Protein AF-A0A7S3EB48-F1 (afdb_monomer_lite)

Sequence (105 aa):
MMDDAVEDMTDGTETILGVVDMRGFAMKNSDVKLAQLLVDVFFTYYPRRLSELLVVDAPLVFQPMWQVIKPLLKKYSALVRFVRKDQLTEHFDGASAKRFMADFD

Radius of gyration: 14.23 Å; chains: 1; bounding box: 35×29×32 Å

Secondary structure (DSSP, 8-state):
-HHHHHHTPPTT---EEEEEE-TT--GGG--HHHHHHHHHIIIIISTT-EEEEEEET--GGGHHHHHHHHHHTGGGGGGEEEE-GGGGGGGS-HHHHHHHHHH--

Foldseek 3Di:
DVVVVVVPDDPPQQADEAEAECVVPDPVPDDLVVLLVVLCVDPPVPNPRHQAHEYEPHDPNCVVVCVVSCVSNPPVNVRYDYYYPVCPLVPDDPVVSVVVVVVVD

InterPro domains:
  IPR001251 CRAL-TRIO lipid binding domain [PF00650] (1-94)
  IPR001251 CRAL-TRIO lipid binding domain [PS50191] (1-105)
  IPR001251 CRAL-TRIO lipid binding domain [cd00170] (1-94)
  IPR036865 CRAL-TRIO lipid binding domain superfamily [G3DSA:3.40.525.10] (1-101)
  IPR036865 CRAL-TRIO lipid binding domain superfamily [SSF52087] (2-95)

Structure (mmCIF, N/CA/C/O backbone):
data_AF-A0A7S3EB48-F1
#
_entry.id   AF-A0A7S3EB48-F1
#
loop_
_atom_site.group_PDB
_atom_site.id
_atom_site.type_symbol
_atom_site.label_atom_id
_atom_site.label_alt_id
_atom_site.label_comp_id
_atom_site.label_asym_id
_atom_site.label_entity_id
_atom_site.label_seq_id
_atom_site.pdbx_PDB_ins_code
_atom_site.Cartn_x
_atom_site.Cartn_y
_atom_site.Cartn_z
_atom_site.occupancy
_atom_site.B_iso_or_equiv
_atom_site.auth_seq_id
_atom_site.auth_comp_id
_atom_site.auth_asym_id
_atom_site.auth_atom_id
_atom_site.pdbx_PDB_model_num
ATOM 1 N N . MET A 1 1 ? -15.679 9.131 -2.919 1.00 65.94 1 MET A N 1
ATOM 2 C CA . MET A 1 1 ? -14.852 7.901 -2.979 1.00 65.94 1 MET A CA 1
ATOM 3 C C . MET A 1 1 ? -14.407 7.455 -1.592 1.00 65.94 1 MET A C 1
ATOM 5 O O . MET A 1 1 ? -14.841 6.393 -1.191 1.00 65.94 1 MET A O 1
ATOM 9 N N . MET A 1 2 ? -13.564 8.203 -0.859 1.00 70.06 2 MET A N 1
ATOM 10 C CA . MET A 1 2 ? -13.181 7.808 0.514 1.00 70.06 2 MET A CA 1
ATOM 11 C C . MET A 1 2 ? -14.311 8.020 1.526 1.00 70.06 2 MET A C 1
ATOM 13 O O . MET A 1 2 ? -14.508 7.162 2.373 1.00 70.06 2 MET A O 1
ATOM 17 N N . ASP A 1 3 ? -15.061 9.120 1.416 1.00 72.44 3 ASP A N 1
ATOM 18 C CA . ASP A 1 3 ? -16.210 9.379 2.295 1.00 72.44 3 ASP A CA 1
ATOM 19 C C . ASP A 1 3 ? -17.307 8.324 2.105 1.00 72.44 3 ASP A C 1
ATOM 21 O O . ASP A 1 3 ? -17.697 7.685 3.073 1.00 72.44 3 ASP A O 1
ATOM 25 N N . ASP A 1 4 ? -17.681 8.025 0.858 1.00 76.75 4 ASP A N 1
ATOM 26 C CA . ASP A 1 4 ? -18.627 6.938 0.553 1.00 76.75 4 ASP A CA 1
ATOM 27 C C . ASP A 1 4 ? -18.125 5.575 1.070 1.00 76.75 4 ASP A C 1
ATOM 29 O O . ASP A 1 4 ? -18.871 4.821 1.680 1.00 76.75 4 ASP A O 1
ATOM 33 N N . ALA A 1 5 ? -16.830 5.270 0.898 1.00 71.88 5 ALA A N 1
ATOM 34 C CA . ALA A 1 5 ? -16.245 4.021 1.395 1.00 71.88 5 ALA A CA 1
ATOM 35 C C . ALA A 1 5 ? -16.245 3.928 2.927 1.00 71.88 5 ALA A C 1
ATOM 37 O O . ALA A 1 5 ? -16.247 2.826 3.468 1.00 71.88 5 ALA A O 1
ATOM 38 N N . VAL A 1 6 ? -16.207 5.071 3.615 1.00 69.38 6 VAL A N 1
ATOM 39 C CA . VAL A 1 6 ? -16.336 5.165 5.070 1.00 69.38 6 VAL A CA 1
ATOM 40 C C . VAL A 1 6 ? -17.790 4.995 5.511 1.00 69.38 6 VAL A C 1
ATOM 42 O O . VAL A 1 6 ? -18.030 4.374 6.545 1.00 69.38 6 VAL A O 1
ATOM 45 N N . GLU A 1 7 ? -18.743 5.529 4.753 1.00 73.56 7 GLU A N 1
ATOM 46 C CA . GLU A 1 7 ? -20.180 5.384 5.020 1.00 73.56 7 GLU A CA 1
ATOM 47 C C . GLU A 1 7 ? -20.677 3.952 4.779 1.00 73.56 7 GLU A C 1
ATOM 49 O O . GLU A 1 7 ? -21.5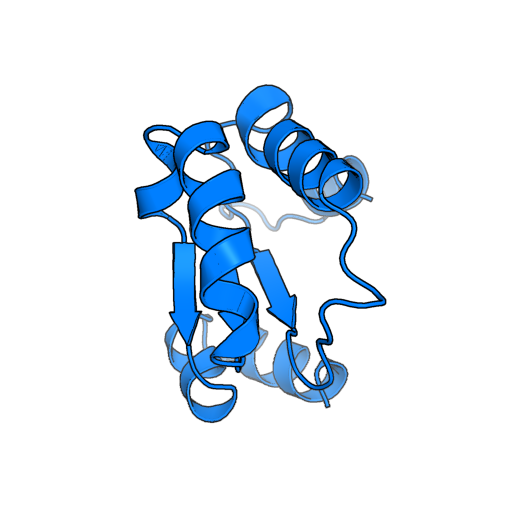22 3.466 5.527 1.00 73.56 7 GLU A O 1
ATOM 54 N N . ASP A 1 8 ? -20.095 3.250 3.806 1.00 75.62 8 ASP A N 1
ATOM 55 C CA . ASP A 1 8 ? -20.418 1.855 3.482 1.00 75.62 8 ASP A CA 1
ATOM 56 C C . ASP A 1 8 ? -19.773 0.829 4.441 1.00 75.62 8 ASP A C 1
ATOM 58 O O . ASP A 1 8 ? -19.956 -0.384 4.276 1.00 75.62 8 ASP A O 1
ATOM 62 N N . MET A 1 9 ? -19.004 1.271 5.444 1.00 71.44 9 MET A N 1
ATOM 63 C CA . MET A 1 9 ? -18.389 0.365 6.420 1.00 71.44 9 MET A CA 1
ATOM 64 C C . MET A 1 9 ? -19.470 -0.268 7.303 1.00 71.44 9 MET A C 1
ATOM 66 O O . MET A 1 9 ? -20.228 0.420 7.983 1.00 71.44 9 MET A O 1
ATOM 70 N N . THR A 1 10 ? -19.524 -1.600 7.331 1.00 71.19 10 THR A N 1
ATOM 71 C CA . THR A 1 10 ? -20.407 -2.340 8.240 1.00 71.19 10 THR A CA 1
ATOM 72 C C . THR A 1 10 ? -20.065 -2.057 9.702 1.00 71.19 10 THR A C 1
ATOM 74 O O . THR A 1 10 ? -18.891 -1.895 10.042 1.00 71.19 10 THR A O 1
ATOM 77 N N . ASP A 1 11 ? -21.076 -2.062 10.578 1.00 63.38 11 ASP A N 1
ATOM 78 C CA . ASP A 1 11 ? -20.892 -1.874 12.021 1.00 63.38 11 ASP A CA 1
ATOM 79 C C . ASP A 1 11 ? -19.790 -2.802 12.566 1.00 63.38 11 ASP A C 1
ATOM 81 O O . ASP A 1 11 ? -19.874 -4.029 12.475 1.00 63.38 11 ASP A O 1
ATOM 85 N N . GLY A 1 12 ? -18.737 -2.197 13.127 1.00 65.81 12 GLY A N 1
ATOM 86 C CA . GLY A 1 12 ? -17.573 -2.893 13.687 1.00 65.81 12 GLY A CA 1
ATOM 87 C C . GLY A 1 12 ? -16.340 -2.976 12.779 1.00 65.81 12 GLY A C 1
ATOM 88 O O . GLY A 1 12 ? -15.287 -3.414 13.243 1.00 65.81 12 GLY A O 1
ATOM 89 N N . THR A 1 13 ? -16.410 -2.534 11.519 1.00 68.81 13 THR A N 1
ATOM 90 C CA . THR A 1 13 ? -15.221 -2.386 10.664 1.00 68.81 13 THR A CA 1
ATOM 91 C C . THR A 1 13 ? -14.629 -0.990 10.842 1.00 68.81 13 THR A C 1
ATOM 93 O O . THR A 1 13 ? -15.226 0.004 10.451 1.00 68.81 13 THR A O 1
ATOM 96 N N . GLU A 1 14 ? -13.435 -0.901 11.430 1.00 76.44 14 GLU A N 1
ATOM 97 C CA . GLU A 1 14 ? -12.785 0.391 11.719 1.00 76.44 14 GLU A CA 1
ATOM 98 C C . GLU A 1 14 ? -11.643 0.731 10.750 1.00 76.44 14 GLU A C 1
ATOM 100 O O . GLU A 1 14 ? -11.133 1.855 10.747 1.00 76.44 14 GLU A O 1
ATOM 105 N N . THR A 1 15 ? -11.230 -0.233 9.919 1.00 83.00 15 THR A N 1
ATOM 106 C CA . THR A 1 15 ? -10.074 -0.087 9.028 1.00 83.00 15 THR A CA 1
ATOM 107 C C . THR A 1 15 ? -10.328 -0.622 7.620 1.00 83.00 15 THR A C 1
ATOM 109 O O . THR A 1 15 ? -11.186 -1.469 7.397 1.00 83.00 15 THR A O 1
ATOM 112 N N . ILE A 1 16 ? -9.561 -0.097 6.671 1.00 83.31 16 ILE A N 1
ATOM 113 C CA . ILE A 1 16 ? -9.597 -0.335 5.235 1.00 83.31 16 ILE A CA 1
ATOM 114 C C . ILE A 1 16 ? -8.260 -0.964 4.843 1.00 83.31 16 ILE A C 1
ATOM 116 O O . ILE A 1 16 ? -7.198 -0.517 5.285 1.00 83.31 16 ILE A O 1
ATOM 120 N N . LEU A 1 17 ? -8.322 -1.973 3.980 1.00 86.75 17 LEU A N 1
ATOM 121 C CA . LEU A 1 17 ? -7.169 -2.576 3.323 1.00 86.75 17 LEU A CA 1
ATOM 122 C C . LEU A 1 17 ? -6.985 -1.931 1.945 1.00 86.75 17 LEU A C 1
ATOM 124 O O . LEU A 1 17 ? -7.882 -1.993 1.105 1.00 86.75 17 LEU A O 1
ATOM 128 N N . GLY A 1 18 ? -5.837 -1.301 1.704 1.00 87.38 18 GLY A N 1
ATOM 129 C CA . GLY A 1 18 ? -5.513 -0.732 0.396 1.00 87.38 18 GLY A CA 1
ATOM 130 C C . GLY A 1 18 ? -4.831 -1.760 -0.503 1.00 87.38 18 GLY A C 1
ATOM 131 O O . GLY A 1 18 ? -3.933 -2.462 -0.047 1.00 87.38 18 GLY A O 1
ATOM 132 N N . VAL A 1 19 ? -5.195 -1.812 -1.786 1.00 89.25 19 VAL A N 1
ATOM 133 C CA . VAL A 1 19 ? -4.537 -2.668 -2.786 1.00 89.25 19 VAL A CA 1
ATOM 134 C C . VAL A 1 19 ? -4.080 -1.818 -3.968 1.00 89.25 19 VAL A C 1
ATOM 136 O O . VAL A 1 19 ? -4.860 -1.056 -4.533 1.00 89.25 19 VAL A O 1
ATOM 139 N N . VAL A 1 20 ? -2.806 -1.949 -4.335 1.00 88.88 20 VAL A N 1
ATOM 140 C CA . VAL A 1 20 ? -2.182 -1.286 -5.484 1.00 88.88 20 VAL A CA 1
ATOM 141 C C . VAL A 1 20 ? -1.628 -2.359 -6.409 1.00 88.88 20 VAL A C 1
ATOM 143 O O . VAL A 1 20 ? -0.642 -3.020 -6.082 1.00 88.88 20 VAL A O 1
ATOM 146 N N . ASP A 1 21 ? -2.268 -2.530 -7.561 1.00 89.50 21 ASP A N 1
ATOM 147 C CA . ASP A 1 21 ? -1.805 -3.443 -8.601 1.00 89.50 21 ASP A CA 1
ATOM 148 C C . ASP A 1 21 ? -0.654 -2.822 -9.401 1.00 89.50 21 ASP A C 1
ATOM 150 O O . ASP A 1 21 ? -0.793 -1.739 -9.972 1.00 89.50 21 ASP A O 1
ATOM 154 N N . MET A 1 22 ? 0.489 -3.507 -9.438 1.00 89.81 22 MET A N 1
ATOM 155 C CA . MET A 1 22 ? 1.681 -3.066 -10.164 1.00 89.81 22 MET A CA 1
ATOM 156 C C . MET A 1 22 ? 1.953 -3.893 -11.425 1.00 89.81 22 MET A C 1
ATOM 158 O O . MET A 1 22 ? 2.980 -3.682 -12.086 1.00 89.81 22 MET A O 1
ATOM 162 N N . ARG A 1 23 ? 1.058 -4.818 -11.801 1.00 87.31 23 ARG A N 1
ATOM 163 C CA . ARG A 1 23 ? 1.170 -5.557 -13.065 1.00 87.31 23 ARG A CA 1
ATOM 164 C C . ARG A 1 23 ? 1.187 -4.564 -14.233 1.00 87.31 23 ARG A C 1
ATOM 166 O O . ARG A 1 23 ? 0.342 -3.685 -14.352 1.00 87.31 23 ARG A O 1
ATOM 173 N N . GLY A 1 24 ? 2.198 -4.671 -15.098 1.00 84.38 24 GLY A N 1
ATOM 174 C CA . GLY A 1 24 ? 2.384 -3.748 -16.227 1.00 84.38 24 GLY A CA 1
ATOM 175 C C . GLY A 1 24 ? 2.990 -2.384 -15.869 1.00 84.38 24 GLY A C 1
ATOM 176 O O . GLY A 1 24 ? 3.122 -1.531 -16.752 1.00 84.38 24 GLY A O 1
ATOM 177 N N . PHE A 1 25 ? 3.405 -2.166 -14.616 1.00 84.50 25 PHE A N 1
ATOM 178 C CA . PHE A 1 25 ? 4.103 -0.944 -14.225 1.00 84.50 25 PHE A CA 1
ATOM 179 C C . PHE A 1 25 ? 5.393 -0.743 -15.036 1.00 84.50 25 PHE A C 1
ATOM 181 O O . PHE A 1 25 ? 6.216 -1.647 -15.196 1.00 84.50 25 PHE A O 1
ATOM 188 N N . ALA A 1 26 ? 5.601 0.490 -15.497 1.00 80.19 26 ALA A N 1
ATOM 189 C CA . ALA A 1 26 ? 6.814 0.922 -16.177 1.00 80.19 26 ALA A CA 1
ATOM 190 C C . ALA A 1 26 ? 7.189 2.342 -15.741 1.00 80.19 26 ALA A C 1
ATOM 192 O O . ALA A 1 26 ? 6.311 3.188 -15.570 1.00 80.19 26 ALA A O 1
ATOM 193 N N . MET A 1 27 ? 8.495 2.628 -15.665 1.00 71.75 27 MET A N 1
ATOM 194 C CA . MET A 1 27 ? 9.024 3.932 -15.224 1.00 71.75 27 MET A CA 1
ATOM 195 C C . MET A 1 27 ? 8.500 5.125 -16.034 1.00 71.75 27 MET A C 1
ATOM 197 O O . MET A 1 27 ? 8.350 6.224 -15.512 1.00 71.75 27 MET A O 1
ATOM 201 N N . LYS A 1 28 ? 8.184 4.907 -17.316 1.00 75.69 28 LYS A N 1
ATOM 202 C CA . LYS A 1 28 ? 7.620 5.938 -18.200 1.00 75.69 28 LYS A CA 1
ATOM 203 C C . LYS A 1 28 ? 6.229 6.432 -17.772 1.00 75.69 28 LYS A C 1
ATOM 205 O O . LYS A 1 28 ? 5.839 7.520 -18.169 1.00 75.69 28 LYS A O 1
ATOM 210 N N . ASN A 1 29 ? 5.499 5.634 -16.991 1.00 67.94 29 ASN A N 1
ATOM 211 C CA . ASN A 1 29 ? 4.132 5.917 -16.547 1.00 67.94 29 ASN A CA 1
ATOM 212 C C . ASN A 1 29 ? 4.075 6.224 -15.044 1.00 67.94 29 ASN A C 1
ATOM 214 O O . ASN A 1 29 ? 3.015 6.132 -14.430 1.00 67.94 29 ASN A O 1
ATOM 218 N N . SER A 1 30 ? 5.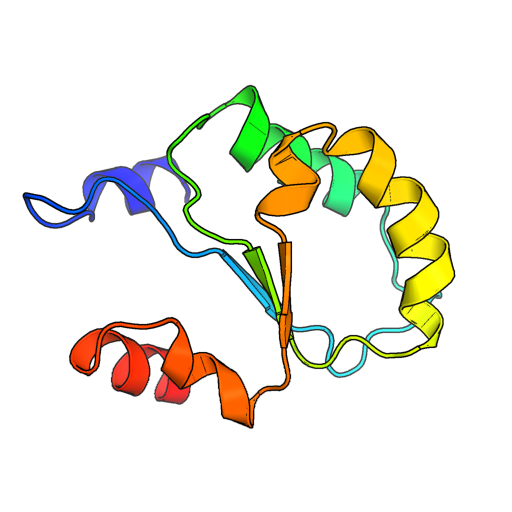215 6.509 -14.417 1.00 70.19 30 SER A N 1
ATOM 219 C CA . SER A 1 30 ? 5.276 6.628 -12.969 1.00 70.19 30 SER A CA 1
ATOM 220 C C . SER A 1 30 ? 5.092 8.070 -12.515 1.00 70.19 30 SER A C 1
ATOM 222 O O . SER A 1 30 ? 5.931 8.928 -12.782 1.00 70.19 30 SER A O 1
ATOM 224 N N . ASP A 1 31 ? 3.999 8.323 -11.798 1.00 77.38 31 ASP A N 1
ATOM 225 C CA . ASP A 1 31 ? 3.662 9.642 -11.271 1.00 77.38 31 ASP A CA 1
ATOM 226 C C . ASP A 1 31 ? 3.904 9.704 -9.755 1.00 77.38 31 ASP A C 1
ATOM 228 O O . ASP A 1 31 ? 3.122 9.220 -8.934 1.00 77.38 31 ASP A O 1
ATOM 232 N N . VAL A 1 32 ? 5.018 10.330 -9.378 1.00 70.88 32 VAL A N 1
ATOM 233 C CA . VAL A 1 32 ? 5.390 10.545 -7.973 1.00 70.88 32 VAL A CA 1
ATOM 234 C C . VAL A 1 32 ? 4.398 11.475 -7.263 1.00 70.88 32 VAL A C 1
ATOM 236 O O . VAL A 1 32 ? 4.207 11.335 -6.055 1.00 70.88 32 VAL A O 1
ATOM 239 N N . LYS A 1 33 ? 3.731 12.390 -7.981 1.00 76.69 33 LYS A N 1
ATOM 240 C CA . LYS A 1 33 ? 2.711 13.270 -7.391 1.00 76.69 33 LYS A CA 1
ATOM 241 C C . LYS A 1 33 ? 1.440 12.498 -7.075 1.00 76.69 33 LYS A C 1
ATOM 243 O O . LYS A 1 33 ? 0.849 12.731 -6.027 1.00 76.69 33 LYS A O 1
ATOM 248 N N . LEU A 1 34 ? 1.052 11.552 -7.930 1.00 77.50 34 LEU A N 1
ATOM 249 C CA . LEU A 1 34 ? -0.061 10.651 -7.628 1.00 77.50 34 LEU A CA 1
ATOM 250 C C . LEU A 1 34 ? 0.249 9.798 -6.391 1.00 77.50 34 LEU A C 1
ATOM 252 O O . LEU A 1 34 ? -0.589 9.683 -5.500 1.00 77.50 34 LEU A O 1
ATOM 256 N N . ALA A 1 35 ? 1.470 9.263 -6.290 1.00 77.25 35 ALA A N 1
ATOM 257 C CA . ALA A 1 35 ? 1.897 8.542 -5.094 1.00 77.25 35 ALA A CA 1
ATOM 258 C C . ALA A 1 35 ? 1.844 9.433 -3.841 1.00 77.25 35 ALA A C 1
ATOM 260 O O . ALA A 1 35 ? 1.330 9.003 -2.814 1.00 77.25 35 ALA A O 1
ATOM 261 N N . GLN A 1 36 ? 2.315 10.682 -3.926 1.00 77.88 36 GLN A N 1
ATOM 262 C CA . GLN A 1 36 ? 2.219 11.659 -2.834 1.00 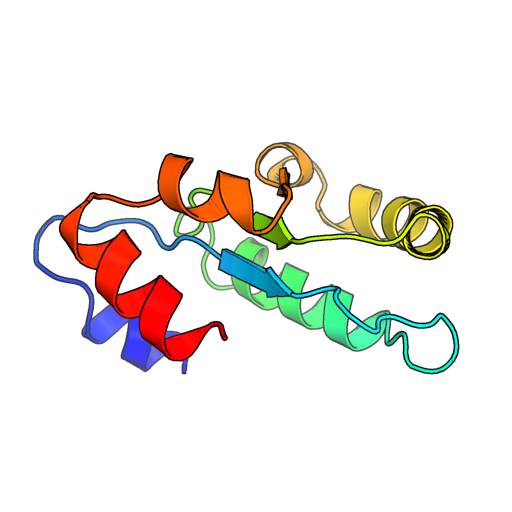77.88 36 GLN A CA 1
ATOM 263 C C . GLN A 1 36 ? 0.772 11.957 -2.435 1.00 77.88 36 GLN A C 1
ATOM 265 O O . GLN A 1 36 ? 0.463 11.934 -1.249 1.00 77.88 36 GLN A O 1
ATOM 270 N N . LEU A 1 37 ? -0.122 12.154 -3.405 1.00 82.19 37 LEU A N 1
ATOM 271 C CA . LEU A 1 37 ? -1.542 12.369 -3.138 1.00 82.19 37 LEU A CA 1
ATOM 272 C C . LEU A 1 37 ? -2.153 11.182 -2.385 1.00 82.19 37 LEU A C 1
ATOM 274 O O . LEU A 1 37 ? -2.875 11.379 -1.414 1.00 82.19 37 LEU A O 1
ATOM 278 N N . LEU A 1 38 ? -1.838 9.950 -2.797 1.00 78.62 38 LEU A N 1
ATOM 279 C CA . LEU A 1 38 ? -2.303 8.747 -2.101 1.00 78.62 38 LEU A CA 1
ATOM 280 C C . LEU A 1 38 ? -1.758 8.679 -0.670 1.00 78.62 38 LEU A C 1
ATOM 282 O O . LEU A 1 38 ? -2.504 8.347 0.252 1.00 78.62 38 LEU A O 1
ATOM 286 N N . VAL A 1 39 ? -0.486 9.039 -0.469 1.00 79.12 39 VAL A N 1
ATOM 287 C CA . VAL A 1 39 ? 0.093 9.163 0.876 1.00 79.12 39 VAL A CA 1
ATOM 288 C C . VAL A 1 39 ? -0.692 10.175 1.710 1.00 79.12 39 VAL A C 1
ATOM 290 O O . VAL A 1 39 ? -1.069 9.864 2.839 1.00 79.12 39 VAL A O 1
ATOM 293 N N . ASP A 1 40 ? -0.994 11.349 1.165 1.00 81.06 40 ASP A N 1
ATOM 294 C CA . ASP A 1 40 ? -1.721 12.385 1.895 1.00 81.06 40 ASP A CA 1
ATOM 295 C C . ASP A 1 40 ? -3.151 11.953 2.237 1.00 81.06 40 ASP A C 1
ATOM 297 O O . ASP A 1 40 ? -3.583 12.110 3.381 1.00 81.06 40 ASP A O 1
ATOM 301 N N . VAL A 1 41 ? -3.877 11.336 1.303 1.00 80.56 41 VAL A N 1
ATOM 302 C CA . VAL A 1 41 ? -5.239 10.833 1.548 1.00 80.56 41 VAL A CA 1
ATOM 303 C C . VAL A 1 41 ? -5.261 9.870 2.738 1.00 80.56 41 VAL A C 1
ATOM 305 O O . VAL A 1 41 ? -5.975 10.110 3.713 1.00 80.56 41 VAL A O 1
ATOM 308 N N . PHE A 1 42 ? -4.447 8.816 2.714 1.00 74.88 42 PHE A N 1
ATOM 309 C CA . PHE A 1 42 ? 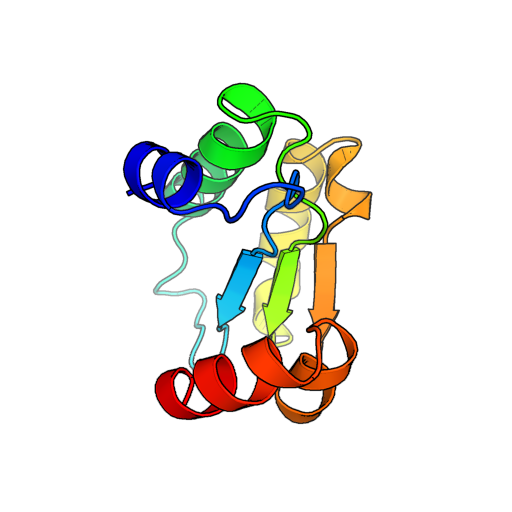-4.514 7.790 3.757 1.00 74.88 42 PHE A CA 1
ATOM 310 C C . PHE A 1 42 ? -3.870 8.212 5.078 1.00 74.88 42 PHE A C 1
ATOM 312 O O . PHE A 1 42 ? -4.330 7.808 6.147 1.00 74.88 42 PHE A O 1
ATOM 319 N N . PHE A 1 43 ? -2.801 9.007 5.033 1.00 74.69 43 PHE A N 1
ATOM 320 C CA . PHE A 1 43 ? -1.979 9.257 6.219 1.00 74.69 43 PHE A CA 1
ATOM 321 C C . PHE A 1 43 ? -2.137 10.653 6.814 1.00 74.69 43 PHE A C 1
ATOM 323 O O . PHE A 1 43 ? -1.779 10.840 7.983 1.00 74.69 43 PHE A O 1
ATOM 330 N N . THR A 1 44 ? -2.711 11.591 6.059 1.00 74.38 44 THR A N 1
ATOM 331 C CA . THR A 1 44 ? -3.012 12.952 6.519 1.00 74.38 44 THR A CA 1
ATOM 332 C C . THR A 1 44 ? -4.512 13.142 6.747 1.00 74.38 44 THR A C 1
ATOM 334 O O . THR A 1 44 ? -4.885 13.615 7.820 1.00 74.38 44 THR A O 1
ATOM 337 N N . TYR A 1 45 ? -5.374 12.739 5.805 1.00 76.31 45 TYR A N 1
ATOM 338 C CA . TYR A 1 45 ? -6.824 12.984 5.904 1.00 76.31 45 TYR A CA 1
ATOM 339 C C . TYR A 1 45 ? -7.591 11.897 6.669 1.00 76.31 45 TYR A C 1
ATOM 341 O O . TYR A 1 45 ? -8.446 12.229 7.489 1.00 76.31 45 TYR A O 1
ATOM 349 N N . TYR A 1 46 ? -7.243 10.618 6.487 1.00 75.25 46 TYR A N 1
ATOM 350 C CA . TYR A 1 46 ? -7.902 9.495 7.177 1.00 75.25 46 TYR A CA 1
ATOM 351 C C . TYR A 1 46 ? -6.937 8.672 8.049 1.00 75.25 46 TYR A C 1
ATOM 353 O O . TYR A 1 46 ? -6.861 7.443 7.929 1.00 75.25 46 TYR A O 1
ATOM 361 N N . PRO A 1 47 ? -6.185 9.319 8.961 1.00 69.56 47 PRO A N 1
ATOM 362 C CA . PRO A 1 47 ? -5.189 8.627 9.761 1.00 69.56 47 PRO A CA 1
ATOM 363 C C . PRO A 1 47 ? -5.843 7.533 10.617 1.00 69.56 47 PRO A C 1
ATOM 365 O O . PRO A 1 47 ? -6.900 7.739 11.207 1.00 69.56 47 PRO A O 1
ATOM 368 N N . ARG A 1 48 ? -5.156 6.390 10.745 1.00 77.25 48 ARG A N 1
ATOM 369 C CA . ARG A 1 48 ? -5.583 5.181 11.492 1.00 77.25 48 ARG A CA 1
ATOM 370 C C . ARG A 1 48 ? -6.716 4.368 10.864 1.00 77.25 48 ARG A C 1
ATOM 372 O O . ARG A 1 48 ? -7.065 3.342 11.430 1.00 77.25 48 ARG A O 1
ATOM 379 N N . ARG A 1 49 ? -7.246 4.774 9.709 1.00 81.44 49 ARG A N 1
ATOM 380 C CA . ARG A 1 49 ? -8.217 3.955 8.975 1.00 81.44 49 ARG A CA 1
ATOM 381 C C . ARG A 1 49 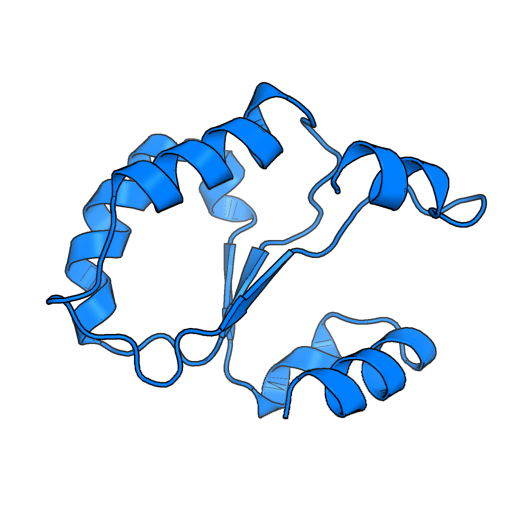? -7.566 2.952 8.037 1.00 81.44 49 ARG A C 1
ATOM 383 O O . ARG A 1 49 ? -8.254 2.067 7.574 1.00 81.44 49 ARG A O 1
ATOM 390 N N . LEU A 1 50 ? -6.272 3.054 7.748 1.00 85.12 50 LEU A N 1
ATOM 391 C CA . LEU A 1 50 ? -5.578 2.074 6.912 1.00 85.12 50 LEU A CA 1
ATOM 392 C C . LEU A 1 50 ? -4.957 0.976 7.784 1.00 85.12 50 LEU A C 1
ATOM 394 O O . LEU A 1 50 ? -4.107 1.286 8.624 1.00 85.12 50 LEU A O 1
ATOM 398 N N . SER A 1 51 ? -5.359 -0.279 7.575 1.00 88.25 51 SER A N 1
ATOM 399 C CA . SER A 1 51 ? -4.753 -1.438 8.243 1.00 88.25 51 SER A CA 1
ATOM 400 C C . SER A 1 51 ? -3.444 -1.833 7.565 1.00 88.25 51 SER A C 1
ATOM 402 O O . SER A 1 51 ? -2.394 -1.830 8.202 1.00 88.25 51 SER A O 1
ATOM 404 N N . GLU A 1 52 ? -3.488 -2.096 6.259 1.00 89.44 52 GLU A N 1
ATOM 405 C CA . GLU A 1 52 ? -2.324 -2.392 5.424 1.00 89.44 52 GLU A CA 1
ATOM 406 C C . GLU A 1 52 ? -2.479 -1.797 4.015 1.00 89.44 52 GLU A C 1
ATOM 408 O O . GLU A 1 52 ? -3.585 -1.501 3.555 1.00 89.44 52 GLU A O 1
ATOM 413 N N . LEU A 1 53 ? -1.349 -1.623 3.324 1.00 90.50 53 LEU A N 1
ATOM 414 C CA . LEU A 1 53 ? -1.289 -1.290 1.900 1.00 90.50 53 LEU A CA 1
ATOM 415 C C . LEU A 1 53 ? -0.552 -2.406 1.158 1.00 90.50 53 LEU A C 1
ATOM 417 O O . LEU A 1 53 ? 0.669 -2.536 1.282 1.00 90.50 53 LEU A O 1
ATOM 421 N N . LEU A 1 54 ? -1.287 -3.195 0.383 1.00 93.06 54 LEU A N 1
ATOM 422 C CA . LEU A 1 54 ? -0.757 -4.297 -0.408 1.00 93.06 54 LEU A CA 1
ATOM 423 C C . LEU A 1 54 ? -0.306 -3.777 -1.772 1.00 93.06 54 LEU A C 1
ATOM 425 O O . LEU A 1 54 ? -1.116 -3.318 -2.573 1.00 93.06 54 LEU A O 1
ATOM 429 N N . VAL A 1 55 ? 0.992 -3.850 -2.038 1.00 93.00 55 VAL A N 1
ATOM 430 C CA . VAL A 1 55 ? 1.589 -3.545 -3.339 1.00 93.00 55 VAL A CA 1
ATOM 431 C C . VAL A 1 55 ? 1.812 -4.871 -4.058 1.00 93.00 55 VAL A C 1
ATOM 433 O O . VAL A 1 55 ? 2.717 -5.633 -3.705 1.00 93.00 55 VAL A O 1
ATOM 436 N N . VAL A 1 56 ? 0.950 -5.158 -5.031 1.00 94.44 56 VAL A N 1
ATOM 437 C CA . VAL A 1 56 ? 0.820 -6.474 -5.668 1.00 94.44 56 VAL A CA 1
ATOM 438 C C . VAL A 1 56 ? 1.713 -6.566 -6.894 1.00 94.44 56 VAL A C 1
ATOM 440 O O . VAL A 1 56 ? 1.664 -5.689 -7.752 1.00 94.44 56 VAL A O 1
ATOM 443 N N . ASP A 1 57 ? 2.505 -7.636 -6.989 1.00 93.88 57 ASP A N 1
ATOM 444 C CA . ASP A 1 57 ? 3.349 -7.964 -8.148 1.00 93.88 57 ASP A CA 1
ATOM 445 C C . ASP A 1 57 ? 4.260 -6.802 -8.594 1.00 93.88 57 ASP A C 1
ATOM 447 O O . ASP A 1 57 ? 4.478 -6.558 -9.782 1.00 93.88 57 ASP A O 1
ATOM 451 N N . ALA A 1 58 ? 4.819 -6.070 -7.622 1.00 92.00 58 ALA A N 1
ATOM 452 C CA . ALA A 1 58 ? 5.726 -4.957 -7.886 1.00 92.00 58 ALA A CA 1
ATOM 453 C C . ALA A 1 58 ? 6.964 -5.414 -8.683 1.00 92.00 58 ALA A C 1
ATOM 455 O O . ALA A 1 58 ? 7.766 -6.203 -8.170 1.00 92.00 58 ALA A O 1
ATOM 456 N N . PRO A 1 59 ? 7.189 -4.900 -9.907 1.00 91.06 59 PRO A N 1
ATOM 457 C CA . PRO A 1 59 ? 8.368 -5.265 -10.679 1.00 91.06 59 PRO A CA 1
ATOM 458 C C . PRO A 1 59 ? 9.628 -4.659 -10.055 1.00 91.06 59 PRO A C 1
ATOM 460 O O . PRO A 1 59 ? 9.587 -3.584 -9.459 1.00 91.06 59 PRO A O 1
ATOM 463 N N . LEU A 1 60 ? 10.790 -5.285 -10.268 1.00 88.94 60 LEU A N 1
ATOM 464 C CA . LEU A 1 60 ? 12.074 -4.791 -9.741 1.00 88.94 60 LEU A CA 1
ATOM 465 C C . LEU A 1 60 ? 12.368 -3.336 -10.131 1.00 88.94 60 LEU A C 1
ATOM 467 O O . LEU A 1 60 ? 12.948 -2.586 -9.349 1.00 88.94 60 LEU A O 1
ATOM 471 N N . VAL A 1 61 ? 11.910 -2.910 -11.311 1.00 87.56 61 VAL A N 1
ATOM 472 C CA . VAL A 1 61 ? 12.065 -1.530 -11.787 1.00 87.56 61 VAL A CA 1
ATOM 473 C C . VAL A 1 61 ? 11.349 -0.500 -10.895 1.00 87.56 61 VAL A C 1
ATOM 475 O O . VAL A 1 61 ? 11.677 0.676 -10.955 1.00 87.56 61 VAL A O 1
ATOM 478 N N . PHE A 1 62 ? 10.420 -0.908 -10.025 1.00 88.81 62 PHE A N 1
ATOM 479 C CA . PHE A 1 62 ? 9.781 -0.030 -9.039 1.00 88.81 62 PHE A CA 1
ATOM 480 C C . PHE A 1 62 ? 10.706 0.348 -7.869 1.00 88.81 62 PHE A C 1
ATOM 482 O O . PHE A 1 62 ? 10.471 1.357 -7.203 1.00 8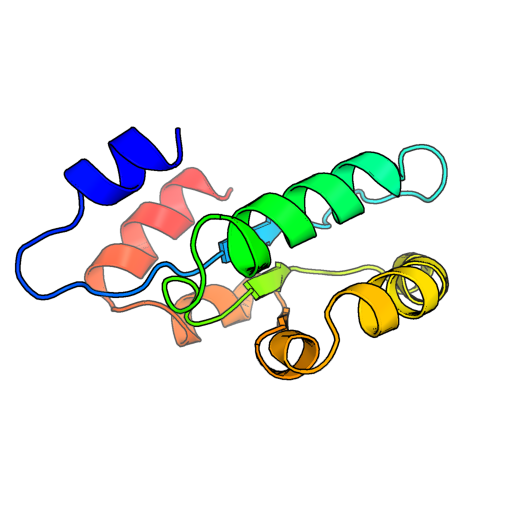8.81 62 PHE A O 1
ATOM 489 N N . GLN A 1 63 ? 11.779 -0.408 -7.607 1.00 89.25 63 GLN A N 1
ATOM 490 C CA . GLN A 1 63 ? 12.634 -0.189 -6.432 1.00 89.25 63 GLN A CA 1
ATOM 491 C C . GLN A 1 63 ? 13.164 1.251 -6.275 1.00 89.25 63 GLN A C 1
ATOM 493 O O . GLN A 1 63 ? 13.064 1.778 -5.163 1.00 89.25 63 GLN A O 1
ATOM 498 N N . PRO A 1 64 ? 13.673 1.935 -7.322 1.00 88.00 64 PRO A N 1
ATOM 499 C CA . PRO A 1 64 ? 14.141 3.315 -7.186 1.00 88.00 64 PRO A CA 1
ATOM 500 C C . PRO A 1 64 ? 13.011 4.275 -6.800 1.00 88.00 64 PRO A C 1
ATOM 502 O O . PRO A 1 64 ? 13.199 5.169 -5.981 1.00 88.00 64 PRO A O 1
ATOM 505 N N . MET A 1 65 ? 11.807 4.061 -7.335 1.00 86.12 65 MET A N 1
ATOM 506 C CA . MET A 1 65 ? 10.635 4.851 -6.966 1.00 86.12 65 MET A CA 1
ATOM 507 C C . MET A 1 65 ? 10.232 4.608 -5.511 1.00 86.12 65 MET A C 1
ATOM 509 O O . MET A 1 65 ? 9.953 5.556 -4.777 1.00 86.12 65 MET A O 1
ATOM 513 N N . TRP A 1 66 ? 10.267 3.355 -5.060 1.00 89.75 66 TRP A N 1
ATOM 514 C CA . TRP A 1 66 ? 9.998 3.026 -3.666 1.00 89.75 66 TRP A CA 1
ATOM 515 C C . TRP A 1 66 ? 10.978 3.702 -2.702 1.00 89.75 66 TRP A C 1
ATOM 517 O O . TRP A 1 66 ? 10.564 4.171 -1.644 1.00 89.75 66 TRP A O 1
ATOM 527 N N . GLN A 1 67 ? 12.255 3.833 -3.071 1.00 89.88 67 GLN A N 1
ATOM 528 C CA . GLN A 1 67 ? 13.237 4.572 -2.266 1.00 89.88 67 GLN A CA 1
ATOM 529 C C . GLN A 1 67 ? 12.890 6.061 -2.109 1.00 89.88 67 GLN A C 1
ATOM 531 O O . GLN A 1 67 ? 13.234 6.650 -1.087 1.00 89.88 67 GLN A O 1
ATOM 536 N N . VAL A 1 68 ? 12.177 6.653 -3.073 1.00 87.50 68 VAL A N 1
ATOM 537 C CA . VAL A 1 68 ? 11.683 8.040 -3.003 1.00 87.50 68 VAL A CA 1
ATOM 538 C C . VAL A 1 68 ? 10.383 8.140 -2.199 1.00 87.50 68 VAL A C 1
ATOM 540 O O . VAL A 1 68 ? 10.221 9.072 -1.416 1.00 87.50 68 VAL A O 1
ATOM 543 N N . ILE A 1 69 ? 9.463 7.183 -2.355 1.00 86.56 69 ILE A N 1
ATOM 544 C CA . ILE A 1 69 ? 8.152 7.191 -1.680 1.00 86.56 69 ILE A CA 1
ATOM 545 C C . ILE A 1 69 ? 8.275 6.814 -0.199 1.00 86.56 69 ILE A C 1
ATOM 547 O O . ILE A 1 69 ? 7.649 7.437 0.659 1.00 86.56 69 ILE A O 1
ATOM 551 N N . LYS A 1 70 ? 9.090 5.805 0.129 1.00 89.00 70 LYS A N 1
ATOM 552 C CA . LYS A 1 70 ? 9.197 5.248 1.486 1.00 89.00 70 LYS A CA 1
ATOM 553 C C . LYS A 1 70 ? 9.492 6.305 2.567 1.00 89.00 70 LYS A C 1
ATOM 555 O O . LYS A 1 70 ? 8.837 6.255 3.607 1.00 89.00 70 LYS A O 1
ATOM 560 N N . PRO A 1 71 ? 10.406 7.276 2.372 1.00 88.50 71 PRO A N 1
ATOM 561 C CA . PRO A 1 71 ? 10.626 8.355 3.338 1.00 88.50 71 PRO A CA 1
ATOM 562 C C . PRO A 1 71 ? 9.394 9.239 3.575 1.00 88.50 71 PRO A C 1
ATOM 564 O O . PRO A 1 71 ? 9.171 9.682 4.702 1.00 88.50 71 PRO A O 1
ATOM 567 N N . LEU A 1 72 ? 8.571 9.466 2.545 1.00 84.25 72 LEU A N 1
ATOM 568 C CA . LEU A 1 72 ? 7.363 10.299 2.629 1.00 84.25 72 LEU A CA 1
ATOM 569 C C . LEU A 1 72 ? 6.302 9.658 3.532 1.00 84.25 72 LEU A C 1
ATOM 571 O O . LEU A 1 72 ? 5.604 10.353 4.266 1.00 84.25 72 LEU A O 1
ATOM 575 N N . LEU A 1 73 ? 6.259 8.324 3.554 1.00 84.25 73 LEU A N 1
ATOM 576 C CA . LEU A 1 73 ? 5.367 7.540 4.408 1.00 84.25 73 LEU A CA 1
ATOM 577 C C . LEU A 1 73 ? 5.748 7.574 5.899 1.00 84.25 73 LEU A C 1
ATOM 579 O O . LEU A 1 73 ? 4.930 7.219 6.752 1.00 84.25 73 LEU A O 1
ATOM 583 N N . LYS A 1 74 ? 6.975 7.984 6.257 1.00 87.38 74 LYS A N 1
ATOM 584 C CA . LYS A 1 74 ? 7.472 8.004 7.649 1.00 87.38 74 LYS A CA 1
ATOM 585 C C . LYS A 1 74 ? 7.184 6.665 8.365 1.00 87.38 74 LYS A C 1
ATOM 587 O O . LYS A 1 74 ? 7.511 5.595 7.847 1.00 87.38 74 LYS A O 1
ATOM 592 N N . LYS A 1 75 ? 6.540 6.704 9.542 1.00 86.56 75 LYS A N 1
ATOM 593 C CA . LYS A 1 75 ? 6.162 5.517 10.333 1.00 86.56 75 LYS A CA 1
ATOM 594 C C . LYS A 1 75 ? 5.158 4.600 9.627 1.00 86.56 75 LYS A C 1
ATOM 596 O O . LYS A 1 75 ? 5.131 3.409 9.909 1.00 86.56 75 LYS A O 1
ATOM 601 N N . TYR A 1 76 ? 4.359 5.133 8.703 1.00 85.56 76 TYR A N 1
ATOM 602 C CA . TYR A 1 76 ? 3.335 4.364 8.000 1.00 85.56 76 TYR A CA 1
ATOM 603 C C . TYR A 1 76 ? 3.904 3.454 6.911 1.00 85.56 76 TYR A C 1
ATOM 605 O O . TYR A 1 76 ? 3.212 2.554 6.446 1.00 85.56 76 TYR A O 1
ATOM 613 N N . SER A 1 77 ? 5.188 3.604 6.563 1.00 89.25 77 SER A N 1
ATOM 614 C CA . SER A 1 77 ? 5.885 2.639 5.703 1.00 89.25 77 SER A CA 1
ATOM 615 C C . SER A 1 77 ? 5.850 1.210 6.266 1.00 89.25 77 SER A C 1
ATOM 617 O O . SER A 1 77 ? 5.948 0.257 5.499 1.00 89.25 77 SER A O 1
ATOM 619 N N . ALA A 1 78 ? 5.648 1.052 7.581 1.00 91.19 78 ALA A N 1
ATOM 620 C CA . ALA A 1 78 ? 5.472 -0.238 8.243 1.00 91.19 78 ALA A CA 1
ATOM 621 C C . ALA A 1 78 ? 4.149 -0.949 7.896 1.00 91.19 78 ALA A C 1
ATOM 623 O O . ALA A 1 78 ? 4.033 -2.146 8.152 1.00 91.19 78 ALA A O 1
ATOM 624 N N . LEU A 1 79 ? 3.170 -0.245 7.317 1.00 90.06 79 LEU A N 1
ATOM 625 C CA . LEU A 1 79 ? 1.884 -0.812 6.886 1.00 90.06 79 LEU A CA 1
ATOM 626 C C . LEU A 1 79 ? 1.928 -1.337 5.445 1.00 90.06 79 LEU A C 1
ATOM 628 O O . LEU A 1 79 ? 0.999 -2.002 5.001 1.00 90.06 79 LEU A O 1
ATOM 632 N N . VAL A 1 80 ? 3.001 -1.044 4.704 1.00 92.12 80 VAL A N 1
ATOM 633 C CA . VAL A 1 80 ? 3.145 -1.485 3.317 1.00 92.12 80 VAL A CA 1
ATOM 634 C C . VAL A 1 80 ? 3.626 -2.935 3.276 1.00 92.12 80 VAL A C 1
ATOM 636 O O . VAL A 1 80 ? 4.583 -3.310 3.965 1.00 92.12 80 VAL A O 1
ATOM 639 N N . ARG A 1 81 ? 2.968 -3.757 2.459 1.00 94.19 81 ARG A N 1
ATOM 640 C CA . ARG A 1 81 ? 3.322 -5.155 2.192 1.00 94.19 81 ARG A CA 1
ATOM 641 C C . ARG A 1 81 ? 3.522 -5.328 0.697 1.00 94.19 81 ARG A C 1
ATOM 643 O O . ARG A 1 81 ? 2.663 -4.953 -0.088 1.00 94.19 81 ARG A O 1
ATOM 650 N N . PHE A 1 82 ? 4.653 -5.901 0.311 1.00 94.12 82 PHE A N 1
ATOM 651 C CA . PHE A 1 82 ? 4.863 -6.349 -1.061 1.00 94.12 82 PHE A CA 1
ATOM 652 C C . PHE A 1 82 ? 4.423 -7.800 -1.140 1.00 94.12 82 PHE A C 1
ATOM 654 O O . PHE A 1 82 ? 4.983 -8.642 -0.438 1.00 94.12 82 PHE A O 1
ATOM 661 N N . VAL A 1 83 ? 3.416 -8.065 -1.959 1.00 95.19 83 VAL A N 1
ATOM 662 C CA . VAL A 1 83 ? 2.794 -9.385 -2.071 1.00 95.19 83 VAL A CA 1
ATOM 663 C C . VAL A 1 83 ? 2.676 -9.773 -3.532 1.00 95.19 83 VAL A C 1
ATOM 665 O O . VAL A 1 83 ? 2.692 -8.920 -4.422 1.00 95.19 83 VAL A O 1
ATOM 668 N N . ARG A 1 84 ? 2.563 -11.068 -3.791 1.00 93.12 84 ARG A N 1
ATOM 669 C CA . ARG A 1 84 ? 2.137 -11.559 -5.100 1.00 93.12 84 ARG A CA 1
ATOM 670 C C . ARG A 1 84 ? 0.618 -11.658 -5.167 1.00 93.12 84 ARG A C 1
ATOM 672 O O . ARG A 1 84 ? -0.038 -11.739 -4.127 1.00 93.12 84 ARG A O 1
ATOM 679 N N . LYS A 1 85 ? 0.051 -11.706 -6.376 1.00 90.56 85 LYS A N 1
ATOM 680 C CA . LYS A 1 85 ? -1.404 -11.878 -6.543 1.00 90.56 85 LYS A CA 1
ATOM 681 C C . LYS A 1 85 ? -1.942 -13.114 -5.809 1.00 90.56 85 LYS A C 1
ATOM 683 O O . LYS A 1 85 ? -2.991 -13.034 -5.180 1.00 90.56 85 LYS A O 1
ATOM 688 N N . ASP A 1 86 ? -1.217 -14.232 -5.850 1.00 89.88 86 ASP A N 1
ATOM 689 C CA . ASP A 1 86 ? -1.605 -15.489 -5.190 1.00 89.88 86 ASP A CA 1
ATOM 690 C C . ASP A 1 86 ? -1.622 -15.406 -3.653 1.00 89.88 86 ASP A C 1
ATOM 692 O O . ASP A 1 86 ? -2.206 -16.269 -3.007 1.00 89.88 86 ASP A O 1
ATOM 696 N N . GLN A 1 87 ? -1.039 -14.354 -3.074 1.00 90.88 87 GLN A N 1
ATOM 697 C CA . GLN A 1 87 ? -0.985 -14.116 -1.629 1.00 90.88 87 GLN A CA 1
ATOM 698 C C . GLN A 1 87 ? -2.055 -13.134 -1.145 1.00 90.88 87 GLN A C 1
ATOM 700 O O . GLN A 1 87 ? -2.220 -12.957 0.059 1.00 90.88 87 GLN A O 1
ATOM 705 N N . LEU A 1 88 ? -2.806 -12.487 -2.047 1.00 88.44 88 LEU A N 1
ATOM 706 C CA . LEU A 1 88 ? -3.789 -11.466 -1.668 1.00 88.44 88 LEU A CA 1
ATOM 707 C C . LEU A 1 88 ? -4.807 -11.994 -0.660 1.00 88.44 88 LEU A C 1
ATOM 709 O O . LEU A 1 88 ? -5.091 -11.329 0.330 1.00 88.44 88 LEU A O 1
ATOM 713 N N . THR A 1 89 ? -5.309 -13.210 -0.876 1.00 87.56 89 THR A N 1
ATOM 714 C CA . THR A 1 89 ? -6.342 -13.827 -0.034 1.00 87.56 89 THR A CA 1
ATOM 715 C C . THR A 1 89 ? -5.905 -14.058 1.411 1.00 87.56 89 THR A C 1
ATOM 717 O O . THR A 1 89 ? -6.768 -14.211 2.266 1.00 87.56 89 THR A O 1
ATOM 720 N N . GLU A 1 90 ? -4.601 -14.060 1.703 1.00 90.25 90 GLU A N 1
ATOM 721 C CA . GLU A 1 90 ? -4.072 -14.201 3.069 1.00 90.25 90 GLU A CA 1
ATOM 722 C C . GLU A 1 90 ? -4.368 -12.967 3.945 1.00 90.25 90 GLU A C 1
ATOM 724 O O . GLU A 1 90 ? -4.328 -13.060 5.170 1.00 90.25 90 GLU A O 1
ATOM 729 N N . HIS A 1 91 ? -4.694 -11.825 3.326 1.00 87.94 91 HIS A N 1
ATOM 730 C CA . HIS A 1 91 ? -4.923 -10.544 4.003 1.00 87.94 91 HIS A CA 1
ATOM 731 C C . HIS A 1 91 ? -6.406 -10.155 4.120 1.00 87.94 91 HIS A C 1
ATOM 733 O O . HIS A 1 91 ? -6.732 -9.164 4.773 1.00 87.94 91 HIS A O 1
ATOM 739 N N . PHE A 1 92 ? -7.309 -10.912 3.492 1.00 82.44 92 PHE A N 1
ATOM 740 C CA . PHE A 1 92 ? -8.751 -10.670 3.548 1.00 82.44 92 PHE A CA 1
ATOM 741 C C . PHE A 1 92 ? -9.432 -11.634 4.521 1.00 82.44 92 PHE A C 1
ATOM 743 O O . PHE A 1 92 ? -8.991 -12.767 4.714 1.00 82.44 92 PHE A O 1
ATOM 750 N N . ASP A 1 93 ? -10.581 -11.226 5.062 1.00 76.50 93 ASP A N 1
ATOM 751 C CA . ASP A 1 93 ? -11.537 -12.209 5.561 1.00 76.50 93 ASP A CA 1
ATOM 752 C C . ASP A 1 93 ? -12.054 -13.084 4.394 1.00 76.50 93 ASP A C 1
ATOM 754 O O . ASP A 1 93 ? -12.077 -12.670 3.229 1.00 76.50 93 ASP A O 1
ATOM 758 N N . GLY A 1 94 ? -12.463 -14.321 4.688 1.00 68.62 94 GLY A N 1
ATOM 759 C CA . GLY A 1 94 ? -12.788 -15.307 3.650 1.00 68.62 94 GLY A CA 1
ATOM 760 C C . GLY A 1 94 ? -13.954 -14.928 2.723 1.00 68.62 94 GLY A C 1
ATOM 761 O O . GLY A 1 94 ? -14.005 -15.413 1.591 1.00 68.62 94 GLY A O 1
ATOM 762 N N . ALA A 1 95 ? -14.881 -14.068 3.158 1.00 74.19 95 ALA A N 1
ATOM 763 C CA . ALA A 1 95 ? -16.017 -13.638 2.339 1.00 74.19 95 ALA A CA 1
ATOM 764 C C . ALA A 1 95 ? -15.620 -12.490 1.397 1.00 74.19 95 ALA A C 1
ATOM 766 O O . ALA A 1 95 ? -15.927 -12.528 0.199 1.00 74.19 95 ALA A O 1
ATOM 767 N N . SER A 1 96 ? -14.876 -11.517 1.920 1.00 76.75 96 SER A N 1
ATOM 768 C CA . SER A 1 96 ? -14.341 -10.372 1.184 1.00 76.75 96 SER A CA 1
ATOM 769 C C . SER A 1 96 ? -13.310 -10.800 0.138 1.00 76.75 96 SER A C 1
ATOM 771 O O . SER A 1 96 ? -13.326 -10.285 -0.982 1.00 76.75 96 SER A O 1
ATOM 773 N N . ALA A 1 97 ? -12.485 -11.807 0.453 1.00 79.12 97 ALA A N 1
ATOM 774 C CA . ALA A 1 97 ? -11.468 -12.350 -0.449 1.00 79.12 97 ALA A CA 1
ATOM 775 C C . ALA A 1 97 ? -12.062 -12.787 -1.794 1.00 79.12 97 ALA A C 1
ATOM 777 O O . ALA A 1 97 ? -11.562 -12.421 -2.856 1.00 79.12 97 ALA A O 1
ATOM 778 N N . LYS A 1 98 ? -13.158 -13.556 -1.757 1.00 78.56 98 LYS A N 1
ATOM 779 C CA . LYS A 1 98 ? -13.773 -14.122 -2.963 1.00 78.56 98 LYS A CA 1
ATOM 780 C C . LYS A 1 98 ? -14.365 -13.043 -3.868 1.00 78.56 98 LYS A C 1
ATOM 782 O O . LYS A 1 98 ? -14.229 -13.141 -5.083 1.00 78.56 98 LYS A O 1
ATOM 787 N N . ARG A 1 99 ? -15.021 -12.035 -3.281 1.00 82.75 99 ARG A N 1
ATOM 788 C CA . ARG A 1 99 ? -15.595 -10.910 -4.031 1.00 82.75 99 ARG A CA 1
ATOM 789 C C . ARG A 1 99 ? -14.492 -10.073 -4.668 1.00 82.75 99 ARG A C 1
ATOM 791 O O . ARG A 1 99 ? -14.523 -9.859 -5.870 1.00 82.75 99 ARG A O 1
ATOM 798 N N . PHE A 1 100 ? -13.493 -9.680 -3.882 1.00 84.56 100 PHE A N 1
ATOM 799 C CA . PHE A 1 100 ? -12.383 -8.874 -4.378 1.00 84.56 100 PHE A CA 1
ATOM 800 C C . PHE A 1 100 ? -11.616 -9.582 -5.503 1.00 84.56 100 PHE A C 1
ATOM 802 O O . PHE A 1 100 ? -11.336 -8.982 -6.532 1.00 84.56 100 PHE A O 1
ATOM 809 N N . MET A 1 101 ? -11.335 -10.880 -5.352 1.00 84.12 101 MET A N 1
ATOM 810 C CA . MET A 1 101 ? -10.659 -11.669 -6.387 1.00 84.12 101 MET A CA 1
ATOM 811 C C . MET A 1 101 ? -11.458 -11.818 -7.683 1.00 84.12 101 MET A C 1
ATOM 813 O O . MET A 1 101 ? -10.839 -12.001 -8.724 1.00 84.12 101 MET A O 1
ATOM 817 N N . ALA A 1 102 ? -12.790 -11.718 -7.650 1.00 84.19 102 ALA A N 1
ATOM 818 C CA . ALA A 1 102 ? -13.599 -11.712 -8.868 1.00 84.19 102 ALA A CA 1
ATOM 819 C C . ALA A 1 102 ? -13.471 -10.396 -9.656 1.00 84.19 102 ALA A C 1
ATOM 821 O O . ALA A 1 102 ? -13.550 -10.425 -10.879 1.00 84.19 102 ALA A O 1
ATOM 822 N N . ASP A 1 103 ? -13.256 -9.274 -8.960 1.00 82.44 103 ASP A N 1
ATOM 823 C CA . ASP A 1 103 ? -13.144 -7.936 -9.557 1.00 82.44 103 ASP A CA 1
ATOM 824 C C . ASP A 1 103 ? -11.686 -7.541 -9.892 1.00 82.44 103 ASP A C 1
ATOM 826 O O . ASP A 1 103 ? -11.457 -6.582 -10.625 1.00 82.44 103 ASP A O 1
ATOM 830 N N . PHE A 1 104 ? -10.692 -8.238 -9.325 1.00 81.56 104 PHE A N 1
ATOM 831 C CA . PHE A 1 104 ? -9.260 -7.915 -9.450 1.00 81.56 104 PHE A CA 1
ATOM 832 C C . PHE A 1 104 ? -8.554 -8.582 -10.652 1.00 81.56 104 PHE A C 1
ATOM 834 O O . PHE A 1 104 ? -7.379 -8.300 -10.921 1.00 81.56 104 PHE A O 1
ATOM 841 N N . ASP A 1 105 ? -9.227 -9.499 -11.348 1.00 68.00 105 ASP A N 1
ATOM 842 C CA . ASP A 1 105 ? -8.741 -10.118 -12.591 1.00 68.00 105 ASP A CA 1
ATOM 843 C C . ASP A 1 105 ? -9.116 -9.310 -13.837 1.00 68.00 105 ASP A C 1
ATOM 845 O O . ASP A 1 105 ? -8.213 -9.126 -14.687 1.00 68.00 105 ASP A O 1
#

Organism: NCBI:txid101924

pLDDT: mean 82.31, std 7.98, range [63.38, 95.19]